Protein AF-A0A3C0XHA4-F1 (afdb_monomer_lite)

Structure (mmCIF, N/CA/C/O backbone):
data_AF-A0A3C0XHA4-F1
#
_entry.id   AF-A0A3C0XHA4-F1
#
loop_
_atom_site.group_PDB
_atom_site.id
_atom_site.type_symbol
_atom_site.label_atom_id
_atom_site.label_alt_id
_atom_site.label_comp_id
_atom_site.label_asym_id
_atom_site.label_entity_id
_atom_site.label_seq_id
_atom_site.pdbx_PDB_ins_code
_atom_site.Cartn_x
_atom_site.Cartn_y
_atom_site.Cartn_z
_atom_site.occupancy
_atom_site.B_iso_or_equiv
_atom_site.auth_seq_id
_atom_site.auth_comp_id
_atom_site.auth_asym_id
_atom_site.auth_atom_id
_atom_site.pdbx_PDB_model_num
ATOM 1 N N . MET A 1 1 ? -14.240 -17.707 8.438 1.00 48.94 1 MET A N 1
ATOM 2 C CA . MET A 1 1 ? -15.232 -16.691 8.019 1.00 48.94 1 MET A CA 1
ATOM 3 C C . MET A 1 1 ? -14.456 -15.596 7.306 1.00 48.94 1 MET A C 1
ATOM 5 O O . MET A 1 1 ? -13.576 -15.028 7.933 1.00 48.94 1 MET A O 1
ATOM 9 N N . TRP A 1 2 ? -14.657 -15.388 6.002 1.00 51.88 2 TRP A N 1
ATOM 10 C CA . TRP A 1 2 ? -13.964 -14.312 5.277 1.00 51.88 2 TRP A CA 1
ATOM 11 C C . TRP A 1 2 ? -14.519 -12.956 5.741 1.00 51.88 2 TRP A C 1
ATOM 13 O O . TRP A 1 2 ? -15.742 -12.851 5.899 1.00 51.88 2 TRP A O 1
ATOM 23 N N . PRO A 1 3 ? -13.679 -11.932 5.967 1.00 61.16 3 PRO A N 1
ATOM 24 C CA . PRO A 1 3 ? -14.170 -10.601 6.292 1.00 61.16 3 PRO A CA 1
ATOM 25 C C . PRO A 1 3 ? -15.053 -10.082 5.161 1.00 61.16 3 PRO A C 1
ATOM 27 O O . PRO A 1 3 ? -14.813 -10.359 3.982 1.00 61.16 3 PRO A O 1
ATOM 30 N N . LYS A 1 4 ? -16.131 -9.379 5.528 1.00 67.62 4 LYS A N 1
ATOM 31 C CA . LYS A 1 4 ? -17.318 -9.246 4.667 1.00 67.62 4 LYS A CA 1
ATOM 32 C C . LYS A 1 4 ? -17.044 -8.615 3.298 1.00 67.62 4 LYS A C 1
ATOM 34 O O . LYS A 1 4 ? -17.834 -8.890 2.399 1.00 67.62 4 LYS A O 1
ATOM 39 N N . ARG A 1 5 ? -15.958 -7.841 3.118 1.00 80.38 5 ARG A N 1
ATOM 40 C CA . ARG A 1 5 ? -15.353 -7.442 1.823 1.00 80.38 5 ARG A CA 1
ATOM 41 C C . ARG A 1 5 ? -13.876 -7.049 2.026 1.00 80.38 5 ARG A C 1
ATOM 43 O O . ARG A 1 5 ? -13.643 -6.146 2.831 1.00 80.38 5 ARG A O 1
ATOM 50 N N . PRO A 1 6 ? -12.894 -7.649 1.325 1.00 87.06 6 PRO A N 1
ATOM 51 C CA . PRO A 1 6 ? -11.510 -7.187 1.404 1.00 87.06 6 PRO A CA 1
ATOM 52 C C . PRO A 1 6 ? -11.352 -5.806 0.749 1.00 87.06 6 PRO A C 1
ATOM 54 O O . PRO A 1 6 ? -12.007 -5.501 -0.250 1.00 87.06 6 PRO A O 1
ATOM 57 N N . HIS A 1 7 ? -10.471 -4.975 1.300 1.00 91.31 7 HIS A N 1
ATOM 58 C CA . HIS A 1 7 ? -10.007 -3.745 0.665 1.00 91.31 7 HIS A CA 1
ATOM 59 C C . HIS A 1 7 ? -8.863 -4.095 -0.290 1.00 91.31 7 HIS A C 1
ATOM 61 O O . HIS A 1 7 ? -7.795 -4.525 0.144 1.00 91.31 7 HIS A O 1
ATOM 67 N N . LEU A 1 8 ? -9.099 -3.941 -1.591 1.00 94.94 8 LEU A N 1
ATOM 68 C CA . LEU A 1 8 ? -8.119 -4.273 -2.622 1.00 94.94 8 LEU A CA 1
ATOM 69 C C . LEU A 1 8 ? -7.344 -3.032 -3.053 1.00 94.94 8 LEU A C 1
ATOM 71 O O . LEU A 1 8 ? -7.940 -1.993 -3.335 1.00 94.94 8 LEU A O 1
ATOM 75 N N . ILE A 1 9 ? -6.026 -3.173 -3.149 1.00 95.56 9 ILE A N 1
ATOM 76 C CA . ILE A 1 9 ? -5.116 -2.159 -3.677 1.00 95.56 9 ILE A CA 1
ATOM 77 C C . ILE A 1 9 ? -4.360 -2.781 -4.845 1.00 95.56 9 ILE A C 1
ATOM 79 O O . ILE A 1 9 ? -3.795 -3.864 -4.716 1.00 95.56 9 ILE A O 1
ATOM 83 N N . PHE A 1 10 ? -4.327 -2.083 -5.976 1.00 95.94 10 PHE A N 1
ATOM 84 C CA . PHE A 1 10 ? -3.558 -2.490 -7.146 1.00 95.94 10 PHE A CA 1
ATOM 85 C C . PHE A 1 10 ? -2.439 -1.486 -7.390 1.00 95.94 10 PHE A C 1
ATOM 87 O O . PHE A 1 10 ? -2.679 -0.279 -7.402 1.00 95.94 10 PHE A O 1
ATOM 94 N N .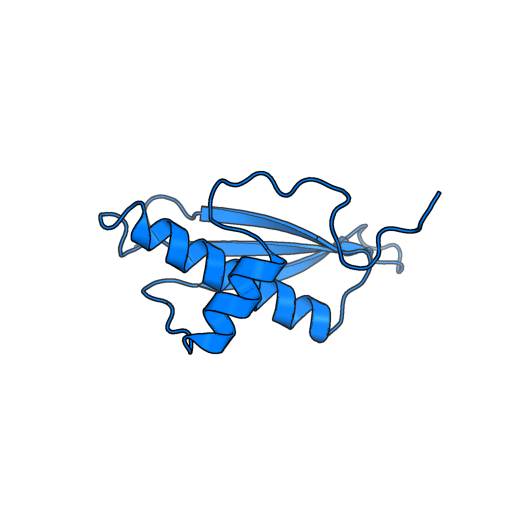 GLY A 1 11 ? -1.228 -1.993 -7.587 1.00 94.62 11 GLY A N 1
ATOM 95 C CA . GLY A 1 11 ? -0.066 -1.220 -8.002 1.00 94.62 11 GLY A CA 1
ATOM 96 C C . GLY A 1 11 ? 0.545 -1.808 -9.266 1.00 94.62 11 GLY A C 1
ATOM 97 O O . GLY A 1 11 ? 0.387 -2.995 -9.552 1.00 94.62 11 GLY A O 1
ATOM 98 N N . ALA A 1 12 ? 1.275 -0.982 -10.004 1.00 96.12 12 ALA A N 1
ATOM 99 C CA . ALA A 1 12 ? 2.128 -1.431 -11.092 1.00 96.12 12 ALA A CA 1
ATOM 100 C C . ALA A 1 12 ? 3.517 -0.815 -10.921 1.00 96.12 12 ALA A C 1
ATOM 102 O O . ALA A 1 12 ? 3.635 0.364 -10.588 1.00 96.12 12 ALA A O 1
ATOM 103 N N . ALA A 1 13 ? 4.557 -1.609 -11.150 1.00 95.25 13 ALA A N 1
ATOM 104 C CA . ALA A 1 13 ? 5.941 -1.153 -11.134 1.00 95.25 13 ALA A CA 1
ATOM 105 C C . ALA A 1 13 ? 6.671 -1.675 -12.378 1.00 95.25 13 ALA A C 1
ATOM 107 O O . ALA A 1 13 ? 6.389 -2.784 -12.826 1.00 95.25 13 ALA A O 1
ATOM 108 N N . PRO A 1 14 ? 7.634 -0.922 -12.939 1.00 93.94 14 PRO A N 1
ATOM 109 C CA . PRO A 1 14 ? 8.324 -1.318 -14.168 1.00 93.94 14 PRO A CA 1
ATOM 110 C C . PRO A 1 14 ? 9.223 -2.548 -13.987 1.00 93.94 14 PRO A C 1
ATOM 112 O O . PRO A 1 14 ? 9.597 -3.181 -14.967 1.00 93.94 14 PRO A O 1
ATOM 115 N N . ARG A 1 15 ? 9.586 -2.885 -12.744 1.00 92.56 15 ARG A N 1
ATOM 116 C CA . ARG A 1 15 ? 10.410 -4.046 -12.399 1.00 92.56 15 ARG A CA 1
ATOM 117 C C . ARG A 1 15 ? 10.094 -4.537 -10.994 1.00 92.56 15 ARG A C 1
ATOM 119 O O . ARG A 1 15 ? 9.692 -3.747 -10.141 1.00 92.56 15 ARG A O 1
ATOM 126 N N . PHE A 1 16 ? 10.359 -5.815 -10.752 1.00 94.12 16 PHE A N 1
ATOM 127 C CA . PHE A 1 16 ? 10.352 -6.388 -9.413 1.00 94.12 16 PHE A CA 1
ATOM 128 C C . PHE A 1 16 ? 11.769 -6.428 -8.834 1.00 94.12 16 PHE A C 1
ATOM 130 O O . PHE A 1 16 ? 12.717 -6.825 -9.511 1.00 94.12 16 PHE A O 1
ATOM 137 N N . ASN A 1 17 ? 11.911 -6.005 -7.583 1.00 95.12 17 ASN A N 1
ATOM 138 C CA . ASN A 1 17 ? 13.074 -6.252 -6.740 1.00 95.12 17 ASN A CA 1
ATOM 139 C C . ASN A 1 17 ? 12.653 -6.118 -5.269 1.00 95.12 17 ASN A C 1
ATOM 141 O O . ASN A 1 17 ? 11.510 -5.761 -4.975 1.00 95.12 17 ASN A O 1
ATOM 145 N N . GLU A 1 18 ? 13.591 -6.366 -4.362 1.00 96.38 18 GLU A N 1
ATOM 146 C CA . GLU A 1 18 ? 13.312 -6.351 -2.928 1.00 96.38 18 GLU A CA 1
ATOM 147 C C . GLU A 1 18 ? 12.873 -4.979 -2.409 1.00 96.38 18 GLU A C 1
ATOM 149 O O . GLU A 1 18 ? 11.881 -4.879 -1.698 1.00 96.38 18 GLU A O 1
ATOM 154 N N . VAL A 1 19 ? 13.518 -3.904 -2.865 1.00 95.81 19 VAL A N 1
ATOM 155 C CA . VAL A 1 19 ? 13.156 -2.529 -2.481 1.00 95.81 19 VAL A CA 1
ATOM 156 C C . VAL A 1 19 ? 11.718 -2.196 -2.896 1.00 95.81 19 VAL A C 1
ATOM 158 O O . VAL A 1 19 ? 10.966 -1.596 -2.136 1.00 95.81 19 VAL A O 1
ATOM 161 N N . VAL A 1 20 ? 11.305 -2.609 -4.098 1.00 95.50 20 VAL A N 1
ATOM 162 C CA . VAL A 1 20 ? 9.933 -2.429 -4.595 1.00 95.50 20 VAL A CA 1
ATOM 163 C C . VAL A 1 20 ? 8.945 -3.259 -3.774 1.00 95.50 20 VAL A C 1
ATOM 165 O O . VAL A 1 20 ? 7.860 -2.767 -3.462 1.00 95.50 20 VAL A O 1
ATOM 168 N N . ARG A 1 21 ? 9.309 -4.494 -3.405 1.00 96.19 21 ARG A N 1
ATOM 169 C CA . ARG A 1 21 ? 8.492 -5.359 -2.544 1.00 96.19 21 ARG A CA 1
ATOM 170 C C . ARG A 1 21 ? 8.270 -4.714 -1.174 1.00 96.19 21 ARG A C 1
ATOM 172 O O . ARG A 1 21 ? 7.125 -4.555 -0.765 1.00 96.19 21 ARG A O 1
ATOM 179 N N . GLU A 1 22 ? 9.339 -4.287 -0.511 1.00 95.75 22 GLU A N 1
ATOM 180 C CA . GLU A 1 22 ? 9.297 -3.669 0.820 1.00 95.75 22 GLU A CA 1
ATOM 181 C C . GLU A 1 22 ? 8.536 -2.338 0.827 1.00 95.75 22 GLU A C 1
ATOM 183 O O . GLU A 1 22 ? 7.718 -2.086 1.718 1.00 95.75 22 GLU A O 1
ATOM 188 N N . ALA A 1 23 ? 8.751 -1.497 -0.190 1.00 94.62 23 ALA A N 1
ATOM 189 C CA . ALA A 1 23 ? 8.021 -0.243 -0.347 1.00 94.62 23 ALA A CA 1
ATOM 190 C C . ALA A 1 23 ? 6.521 -0.495 -0.553 1.00 94.62 23 ALA A C 1
ATOM 192 O O . ALA A 1 23 ? 5.688 0.165 0.074 1.00 94.62 23 ALA A O 1
ATOM 193 N N . PHE A 1 24 ? 6.168 -1.477 -1.390 1.00 96.25 24 PHE A N 1
ATOM 194 C CA . PHE A 1 24 ? 4.779 -1.861 -1.609 1.00 96.25 24 PHE A CA 1
ATOM 195 C C . PHE A 1 24 ? 4.142 -2.420 -0.333 1.00 96.25 24 PHE A C 1
ATOM 197 O O . PHE A 1 24 ? 3.063 -1.980 0.049 1.00 96.25 24 PHE A O 1
ATOM 204 N N . GLU A 1 25 ? 4.810 -3.324 0.382 1.00 96.69 25 GLU A N 1
ATOM 205 C CA . GLU A 1 25 ? 4.314 -3.870 1.651 1.00 96.69 25 GLU A CA 1
ATOM 206 C C . GLU A 1 25 ? 4.097 -2.777 2.704 1.00 96.69 25 GLU A C 1
ATOM 208 O O . GLU A 1 25 ? 3.044 -2.734 3.346 1.00 96.69 25 GLU A O 1
ATOM 213 N N . SER A 1 26 ? 5.043 -1.845 2.832 1.00 95.75 26 SER A N 1
ATOM 214 C CA . SER A 1 26 ? 4.932 -0.698 3.741 1.00 95.75 26 SER A CA 1
ATOM 215 C C . SER A 1 26 ? 3.750 0.200 3.378 1.00 95.75 26 SER A C 1
ATOM 217 O O . SER A 1 26 ? 2.983 0.601 4.254 1.00 95.75 26 SER A O 1
ATOM 219 N N . PHE A 1 27 ? 3.536 0.450 2.084 1.00 95.62 27 PHE A N 1
ATOM 220 C CA . PHE A 1 27 ? 2.378 1.189 1.590 1.00 95.62 27 PHE A CA 1
ATOM 221 C C . PHE A 1 27 ? 1.054 0.484 1.919 1.00 95.62 27 PHE A C 1
ATOM 223 O O . PHE A 1 27 ? 0.116 1.121 2.403 1.00 95.62 27 PHE A O 1
ATOM 230 N N . ILE A 1 28 ? 0.971 -0.835 1.713 1.00 96.81 28 ILE A N 1
ATOM 231 C CA . ILE A 1 28 ? -0.226 -1.626 2.033 1.00 96.81 28 ILE A CA 1
ATOM 232 C C . ILE A 1 28 ? -0.548 -1.561 3.528 1.00 96.81 28 ILE A C 1
ATOM 234 O O . ILE A 1 28 ? -1.707 -1.339 3.892 1.00 96.81 28 ILE A O 1
ATOM 238 N N . ARG A 1 29 ? 0.464 -1.692 4.394 1.00 96.56 29 ARG A N 1
ATOM 239 C CA . ARG A 1 29 ? 0.295 -1.556 5.847 1.00 96.56 29 ARG A CA 1
ATOM 240 C C . ARG A 1 29 ? -0.159 -0.148 6.230 1.00 96.56 29 ARG A C 1
ATOM 242 O O . ARG A 1 29 ? -1.109 -0.019 7.001 1.00 96.56 29 ARG A O 1
ATOM 249 N N . LEU A 1 30 ? 0.452 0.897 5.662 1.00 95.75 30 LEU A N 1
ATOM 250 C CA . LEU A 1 30 ? 0.076 2.286 5.944 1.00 95.75 30 LEU A CA 1
ATOM 251 C C . LEU A 1 30 ? -1.392 2.538 5.574 1.00 95.75 30 LEU A C 1
ATOM 253 O O . LEU A 1 30 ? -2.170 3.031 6.390 1.00 95.75 30 LEU A O 1
ATOM 257 N N . ARG A 1 31 ? -1.801 2.152 4.360 1.00 94.69 31 ARG A N 1
ATOM 258 C CA . ARG A 1 31 ? -3.181 2.344 3.891 1.00 94.69 31 ARG A CA 1
ATOM 259 C C . ARG A 1 31 ? -4.190 1.533 4.685 1.00 94.69 31 ARG A C 1
ATOM 261 O O . ARG A 1 31 ? -5.299 2.015 4.907 1.00 94.69 31 ARG A O 1
ATOM 268 N N . HIS A 1 32 ? -3.820 0.335 5.130 1.00 94.88 32 HIS A N 1
ATOM 269 C CA . HIS A 1 32 ? -4.656 -0.442 6.037 1.00 94.88 32 HIS A CA 1
ATOM 270 C C . HIS A 1 32 ? -4.898 0.310 7.349 1.00 94.88 32 HIS A C 1
ATOM 272 O O . HIS A 1 32 ? -6.052 0.513 7.725 1.00 94.88 32 HIS A O 1
ATOM 278 N N . GLN A 1 33 ? -3.829 0.778 7.997 1.00 94.25 33 GLN A N 1
ATOM 279 C CA . GLN A 1 33 ? -3.923 1.472 9.279 1.00 94.25 33 GLN A CA 1
ATOM 280 C C 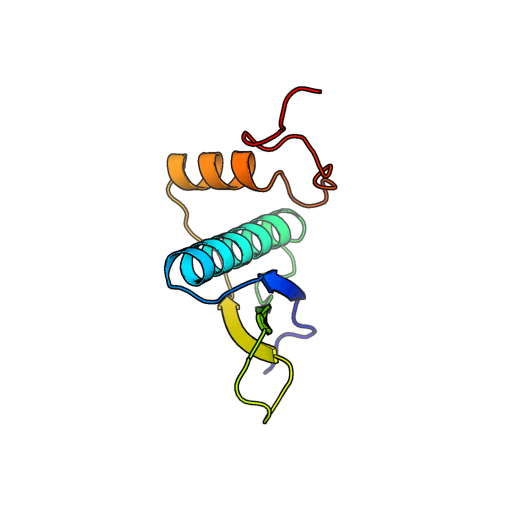. GLN A 1 33 ? -4.750 2.755 9.184 1.00 94.25 33 GLN A C 1
ATOM 282 O O . GLN A 1 33 ? -5.686 2.948 9.957 1.00 94.25 33 GLN A O 1
ATOM 287 N N . GLN A 1 34 ? -4.484 3.588 8.179 1.00 92.69 34 GLN A N 1
ATOM 288 C CA . GLN A 1 34 ? -5.242 4.822 7.975 1.00 92.69 34 GLN A CA 1
ATOM 289 C C . GLN A 1 34 ? -6.727 4.549 7.669 1.00 92.69 34 GLN A C 1
ATOM 291 O O . GLN A 1 34 ? -7.607 5.299 8.089 1.00 92.69 34 GLN A O 1
ATOM 296 N N . HIS A 1 35 ? -7.045 3.453 6.972 1.00 91.69 35 HIS A N 1
ATOM 297 C CA . HIS A 1 35 ? -8.436 3.058 6.744 1.00 91.69 35 HIS A CA 1
ATOM 298 C C . HIS A 1 35 ? -9.118 2.605 8.045 1.00 91.69 35 HIS A C 1
ATOM 300 O O . HIS A 1 35 ? -10.272 2.972 8.278 1.00 91.69 35 HIS A O 1
ATOM 306 N N . LEU A 1 36 ? -8.430 1.857 8.913 1.00 91.69 36 LEU A N 1
ATOM 307 C CA . LEU A 1 36 ? -8.969 1.488 10.227 1.00 91.69 36 LEU A CA 1
ATOM 308 C C . LEU A 1 36 ? -9.242 2.718 11.102 1.00 91.69 36 LEU A C 1
ATOM 310 O O . LEU A 1 36 ? -10.289 2.778 11.742 1.00 91.69 36 LEU A O 1
ATOM 314 N N . GLU A 1 37 ? -8.355 3.714 11.082 1.00 91.12 37 GLU A N 1
ATOM 315 C CA . GLU A 1 37 ? -8.518 4.976 11.820 1.00 91.12 37 GLU A CA 1
ATOM 316 C C . GLU A 1 37 ? -9.753 5.760 11.360 1.00 91.12 37 GLU A C 1
ATOM 318 O O . GLU A 1 37 ? -10.511 6.273 12.182 1.00 91.12 37 GLU A O 1
ATOM 323 N N . LEU A 1 38 ? -10.017 5.785 10.051 1.00 88.38 38 LEU A N 1
ATOM 324 C CA . LEU A 1 38 ? -11.212 6.420 9.488 1.00 88.38 38 LEU A CA 1
ATOM 325 C C . LEU A 1 38 ? -12.484 5.587 9.682 1.00 88.38 38 LEU A C 1
ATOM 327 O O . LEU A 1 38 ? -13.588 6.130 9.696 1.00 88.38 38 LEU A O 1
ATOM 331 N N . THR A 1 39 ? -12.358 4.262 9.802 1.00 86.94 39 THR A N 1
ATOM 332 C CA . THR A 1 39 ? -13.498 3.345 9.953 1.00 86.94 39 THR A CA 1
ATOM 333 C C . THR A 1 39 ? -13.292 2.336 11.094 1.00 86.94 39 THR A C 1
ATOM 335 O O . THR A 1 39 ? -13.208 1.130 10.841 1.00 86.94 39 THR A O 1
ATOM 338 N N . PRO A 1 40 ? -13.335 2.768 12.372 1.00 83.12 40 PRO A N 1
ATOM 339 C CA . PRO A 1 40 ? -13.054 1.888 13.517 1.00 83.12 40 PRO A CA 1
ATOM 340 C C . PRO A 1 40 ? -13.991 0.675 13.632 1.00 83.12 40 PRO A C 1
ATOM 342 O O . PRO A 1 40 ? -13.643 -0.349 14.212 1.00 83.12 40 PRO A O 1
ATOM 345 N N . LYS A 1 41 ? -15.192 0.753 13.038 1.00 83.62 41 LYS A N 1
ATOM 346 C CA . LYS A 1 41 ? -16.181 -0.341 13.011 1.00 83.62 41 LYS A CA 1
ATOM 347 C C . LYS A 1 41 ? -15.773 -1.529 12.124 1.00 83.62 41 LYS A C 1
ATOM 349 O O . LYS A 1 41 ? -16.494 -2.522 12.105 1.00 83.62 41 LYS A O 1
ATOM 354 N N . ARG A 1 42 ? -14.671 -1.431 11.371 1.00 81.56 42 ARG A N 1
ATOM 355 C CA . ARG A 1 42 ? -14.138 -2.484 10.487 1.00 81.56 42 ARG A CA 1
ATOM 356 C C . ARG A 1 42 ? -12.850 -3.098 11.038 1.00 81.56 42 ARG A C 1
ATOM 358 O O . ARG A 1 42 ? -11.887 -3.279 10.304 1.00 81.56 42 ARG A O 1
ATOM 365 N N . ALA A 1 43 ? -12.822 -3.415 12.330 1.00 78.56 43 ALA A N 1
ATOM 366 C CA . ALA A 1 43 ? -11.646 -4.010 12.971 1.00 78.56 43 ALA A CA 1
ATOM 367 C C . ALA A 1 43 ? -11.222 -5.365 12.358 1.00 78.56 43 ALA A C 1
ATOM 369 O O . ALA A 1 43 ? -10.067 -5.757 12.480 1.00 78.56 43 ALA A O 1
ATOM 370 N N . ASP A 1 44 ? -12.135 -6.062 11.673 1.00 85.94 44 ASP A N 1
ATOM 371 C CA . ASP A 1 44 ? -11.897 -7.314 10.950 1.00 85.94 44 ASP A CA 1
ATOM 372 C C . ASP A 1 44 ? -11.482 -7.112 9.480 1.00 85.94 44 ASP A C 1
ATOM 374 O O . ASP A 1 44 ? -11.476 -8.067 8.705 1.00 85.94 44 ASP A O 1
ATOM 378 N N . LEU A 1 45 ? -11.160 -5.885 9.056 1.00 91.12 45 LEU A N 1
ATOM 379 C CA . LEU A 1 45 ? -10.783 -5.602 7.674 1.00 91.12 45 LEU A CA 1
ATOM 380 C C . LEU A 1 45 ? -9.577 -6.450 7.236 1.00 91.12 45 LEU A C 1
ATOM 382 O O . LEU A 1 45 ? -8.570 -6.544 7.933 1.00 91.12 45 LEU A O 1
ATOM 386 N N . LEU A 1 46 ? -9.660 -6.997 6.024 1.00 94.12 46 LEU A N 1
ATOM 387 C CA . LEU A 1 46 ? -8.521 -7.535 5.285 1.00 94.12 46 LEU A CA 1
ATOM 388 C C . LEU A 1 46 ? -8.171 -6.564 4.167 1.00 94.12 46 LEU A C 1
ATOM 390 O O . LEU A 1 46 ? -9.024 -6.266 3.329 1.00 94.12 46 LEU A O 1
ATOM 394 N N . THR A 1 47 ? -6.922 -6.112 4.133 1.00 95.56 47 THR A N 1
ATOM 395 C CA . THR A 1 47 ? -6.365 -5.404 2.980 1.00 95.56 47 THR A CA 1
ATOM 396 C C . THR A 1 47 ? -5.487 -6.356 2.182 1.00 95.56 47 THR A C 1
ATOM 398 O O . THR A 1 47 ? -4.621 -7.017 2.750 1.00 95.56 47 THR A O 1
ATOM 401 N N . VAL A 1 48 ? -5.692 -6.405 0.866 1.00 97.00 48 VAL A N 1
ATOM 402 C CA . VAL A 1 48 ? -4.851 -7.162 -0.069 1.00 97.00 48 VAL A CA 1
ATOM 403 C C . VAL A 1 48 ? -4.314 -6.212 -1.133 1.00 97.00 48 VAL A C 1
ATOM 405 O O . VAL A 1 48 ? -5.078 -5.591 -1.869 1.00 97.00 48 VAL A O 1
ATOM 408 N N . GLY A 1 49 ? -2.995 -6.110 -1.203 1.00 97.69 49 GLY A N 1
ATOM 409 C CA . GLY A 1 49 ? -2.248 -5.451 -2.257 1.00 97.69 49 GLY A CA 1
ATOM 410 C C . GLY A 1 49 ? -1.813 -6.437 -3.333 1.00 97.69 49 GLY A C 1
ATOM 411 O O . GLY A 1 49 ? -1.231 -7.474 -3.022 1.00 97.69 49 GLY A O 1
ATOM 412 N N . ILE A 1 50 ? -2.051 -6.086 -4.593 1.00 97.94 50 ILE A N 1
ATOM 413 C CA . ILE A 1 50 ? -1.556 -6.795 -5.774 1.00 97.94 50 ILE A CA 1
ATOM 414 C C . ILE A 1 50 ? -0.630 -5.850 -6.539 1.00 97.94 50 ILE A C 1
ATOM 416 O O . ILE A 1 50 ? -1.068 -4.804 -7.018 1.00 97.94 50 ILE A O 1
ATOM 420 N N . LEU A 1 51 ? 0.640 -6.224 -6.662 1.00 97.94 51 LEU A N 1
ATOM 421 C CA . LEU A 1 51 ? 1.627 -5.520 -7.469 1.00 97.94 51 LEU A CA 1
ATOM 422 C C . LEU A 1 51 ? 1.828 -6.255 -8.792 1.00 97.94 51 LEU A C 1
ATOM 424 O O . LEU A 1 51 ? 2.182 -7.433 -8.804 1.00 97.94 51 LEU A O 1
ATOM 428 N N . LEU A 1 52 ? 1.623 -5.541 -9.894 1.00 97.25 52 LEU A N 1
ATOM 429 C CA . LEU A 1 52 ? 1.889 -6.010 -11.247 1.00 97.25 52 LEU A CA 1
ATOM 430 C C . LEU A 1 52 ? 3.278 -5.548 -11.689 1.00 97.25 52 LEU A C 1
ATOM 432 O O . LEU A 1 52 ? 3.582 -4.355 -11.644 1.00 97.25 52 LEU A O 1
ATOM 436 N N . THR A 1 53 ? 4.105 -6.474 -12.161 1.00 96.19 53 THR A N 1
ATOM 437 C CA . THR A 1 53 ? 5.409 -6.156 -12.763 1.00 96.19 53 THR A CA 1
ATOM 438 C C . THR A 1 53 ? 5.545 -6.831 -14.121 1.00 96.19 53 THR A C 1
ATOM 440 O O . THR A 1 53 ? 5.139 -7.989 -14.234 1.00 96.19 53 THR A O 1
ATOM 443 N N . PRO A 1 54 ? 6.072 -6.159 -15.162 1.00 95.25 54 PRO A N 1
ATOM 444 C CA . PRO A 1 54 ? 6.222 -6.763 -16.477 1.00 95.25 54 PRO A CA 1
ATOM 445 C C . PRO A 1 54 ? 7.048 -8.042 -16.409 1.00 95.25 54 PRO A C 1
ATOM 447 O O . PRO A 1 54 ? 8.029 -8.127 -15.668 1.00 95.25 54 PRO A O 1
ATOM 450 N N . ARG A 1 55 ? 6.665 -9.021 -17.223 1.00 92.25 55 ARG A N 1
ATOM 451 C CA . ARG A 1 55 ? 7.438 -10.241 -17.448 1.00 92.25 55 ARG A CA 1
ATOM 452 C C . ARG A 1 55 ? 7.878 -10.271 -18.910 1.00 92.25 55 ARG A C 1
ATOM 454 O O . ARG A 1 55 ? 7.115 -9.907 -19.801 1.00 92.25 55 ARG A O 1
ATOM 461 N N . HIS A 1 56 ? 9.118 -10.685 -19.158 1.00 86.81 56 HIS A N 1
ATOM 462 C CA . HIS A 1 56 ? 9.748 -10.588 -20.484 1.00 86.81 56 HIS A CA 1
ATOM 463 C C . HIS A 1 56 ? 9.961 -11.940 -21.180 1.00 86.81 56 HIS A C 1
ATOM 465 O O . HIS A 1 56 ? 10.554 -11.988 -22.251 1.00 86.81 56 HIS A O 1
ATOM 471 N N . ASP A 1 57 ? 9.482 -13.040 -20.600 1.00 87.06 57 ASP A N 1
ATOM 472 C CA . ASP A 1 57 ? 9.743 -14.398 -21.098 1.00 87.06 57 ASP A CA 1
ATOM 473 C C . ASP A 1 57 ? 8.659 -14.957 -22.039 1.00 87.06 57 ASP A C 1
ATOM 475 O O . ASP A 1 57 ? 8.743 -16.103 -22.471 1.00 87.06 57 ASP A O 1
ATOM 479 N N . GLY A 1 58 ? 7.632 -14.160 -22.352 1.00 78.25 58 GLY A N 1
ATOM 480 C CA . GLY A 1 58 ? 6.606 -14.493 -23.342 1.00 78.25 58 GLY A CA 1
ATOM 481 C C . GLY A 1 58 ? 5.464 -15.397 -22.862 1.00 78.25 58 GLY A C 1
ATOM 482 O O . GLY A 1 58 ? 4.526 -15.604 -23.627 1.00 78.25 58 GLY A O 1
ATOM 483 N N . PHE A 1 59 ? 5.472 -15.899 -21.620 1.00 88.25 59 PHE A N 1
ATOM 484 C CA . PHE A 1 59 ? 4.391 -16.769 -21.122 1.00 88.25 59 PHE A CA 1
ATOM 485 C C . PHE A 1 59 ? 3.177 -15.996 -20.591 1.00 88.25 59 PHE A C 1
ATOM 487 O O . PHE A 1 59 ? 2.038 -16.440 -20.734 1.00 88.25 59 PHE A O 1
ATOM 494 N N . ARG A 1 60 ? 3.410 -14.844 -19.955 1.00 88.81 60 ARG A N 1
ATOM 495 C CA . ARG A 1 60 ? 2.372 -13.919 -19.474 1.00 88.81 60 ARG A CA 1
ATOM 496 C C . ARG A 1 60 ? 2.905 -12.485 -19.473 1.00 88.81 60 ARG A C 1
ATOM 498 O O . ARG A 1 60 ? 4.104 -12.313 -19.287 1.00 88.81 60 ARG A O 1
ATOM 505 N N . PRO A 1 61 ? 2.047 -11.464 -19.638 1.00 89.62 61 PRO A N 1
ATOM 506 C CA . PRO A 1 61 ? 2.497 -10.071 -19.683 1.00 89.62 61 PRO A CA 1
ATOM 507 C C . PRO A 1 61 ? 2.954 -9.525 -18.321 1.00 89.62 61 PRO A C 1
ATOM 509 O O . PRO A 1 61 ? 3.790 -8.625 -18.275 1.00 89.62 61 PRO A O 1
ATOM 512 N N . TRP A 1 62 ? 2.429 -10.069 -17.217 1.00 93.94 62 TRP A N 1
ATOM 513 C CA . TRP A 1 62 ? 2.682 -9.575 -15.863 1.00 93.94 62 TRP A CA 1
ATOM 514 C C . TRP A 1 62 ? 2.974 -10.717 -14.893 1.00 93.94 62 TRP A C 1
ATOM 516 O O . TRP A 1 62 ? 2.308 -11.753 -14.917 1.00 93.94 62 TRP A O 1
ATOM 526 N N . ASP A 1 63 ? 3.933 -10.494 -14.005 1.00 94.06 63 ASP A N 1
ATOM 527 C CA . ASP A 1 63 ? 4.029 -11.183 -12.726 1.00 94.06 63 ASP A CA 1
ATOM 528 C C . ASP A 1 63 ? 3.208 -10.444 -11.666 1.00 94.06 63 ASP A C 1
ATOM 530 O O . ASP A 1 63 ? 3.002 -9.231 -11.742 1.00 94.06 63 ASP A O 1
ATOM 534 N N . THR A 1 64 ? 2.716 -11.206 -10.691 1.00 94.69 64 THR A N 1
ATOM 535 C CA . THR A 1 64 ? 1.895 -10.705 -9.588 1.00 94.69 64 THR A CA 1
ATOM 536 C C . THR A 1 64 ? 2.586 -10.988 -8.265 1.00 94.69 64 THR A C 1
ATOM 538 O O . THR A 1 64 ? 2.797 -12.156 -7.926 1.00 94.69 64 THR A O 1
ATOM 541 N N . THR A 1 65 ? 2.847 -9.942 -7.490 1.00 95.56 65 THR A N 1
ATOM 542 C CA . THR A 1 65 ? 3.273 -10.060 -6.092 1.00 95.56 65 THR A CA 1
ATOM 543 C C . THR A 1 65 ? 2.124 -9.643 -5.183 1.00 95.56 65 THR A C 1
ATOM 545 O O . THR A 1 65 ? 1.464 -8.633 -5.426 1.00 95.56 65 THR A O 1
ATOM 548 N N . LEU A 1 66 ? 1.861 -10.436 -4.146 1.00 96.94 66 LEU A N 1
ATOM 549 C CA . LEU A 1 66 ? 0.774 -10.220 -3.194 1.00 96.94 66 LEU A CA 1
ATOM 550 C C . LEU A 1 66 ? 1.330 -9.792 -1.836 1.00 96.94 66 LEU A C 1
ATOM 552 O O . LEU A 1 66 ? 2.256 -10.415 -1.327 1.00 96.94 66 LEU A O 1
ATOM 556 N N . ALA A 1 67 ? 0.698 -8.790 -1.233 1.00 96.81 67 ALA A N 1
ATOM 557 C CA . ALA A 1 67 ? 0.876 -8.417 0.165 1.00 96.81 67 ALA A CA 1
ATOM 558 C C . ALA A 1 67 ? -0.502 -8.365 0.827 1.00 96.81 67 ALA A C 1
ATOM 560 O O . ALA A 1 67 ? -1.436 -7.802 0.263 1.00 96.81 67 ALA A O 1
ATOM 561 N N . ALA A 1 68 ? -0.664 -8.947 2.010 1.00 96.06 68 ALA A N 1
ATOM 562 C CA . ALA A 1 68 ? -1.944 -8.947 2.709 1.00 96.06 68 ALA A CA 1
ATOM 563 C C . ALA A 1 68 ? -1.744 -8.636 4.188 1.00 96.06 68 ALA A C 1
ATOM 565 O O . ALA A 1 68 ? -0.778 -9.094 4.793 1.00 96.06 68 ALA A O 1
ATOM 566 N N . THR A 1 69 ? -2.659 -7.860 4.762 1.00 95.81 69 THR A N 1
ATOM 567 C CA . THR A 1 69 ? -2.616 -7.517 6.183 1.00 95.81 69 THR A CA 1
ATOM 568 C C . THR A 1 69 ? -4.013 -7.344 6.778 1.00 95.81 69 THR A C 1
ATOM 570 O O . THR A 1 69 ? -4.983 -7.044 6.074 1.00 95.81 69 THR A O 1
ATOM 573 N N . THR A 1 70 ? -4.100 -7.557 8.086 1.00 94.69 70 THR A N 1
ATOM 574 C CA . THR A 1 70 ? -5.306 -7.464 8.914 1.00 94.69 70 THR A CA 1
ATOM 575 C C . THR A 1 70 ? -4.938 -6.897 10.279 1.00 94.69 70 THR A C 1
ATOM 577 O O . THR A 1 70 ? -3.821 -7.120 10.747 1.00 94.69 70 THR A O 1
ATOM 580 N N . GLY A 1 71 ? -5.902 -6.286 10.966 1.00 92.25 71 GLY A N 1
ATOM 581 C CA . GLY A 1 71 ? -5.717 -5.793 12.330 1.00 92.25 71 GLY A CA 1
ATOM 582 C C . GLY A 1 71 ? -4.853 -4.531 12.411 1.00 92.25 71 GLY A C 1
ATOM 583 O O . GLY A 1 71 ? -4.415 -3.978 11.406 1.00 92.25 71 GLY A O 1
ATOM 584 N N . GLN A 1 72 ? -4.619 -4.050 13.630 1.00 93.12 72 GLN A N 1
ATOM 585 C CA . GLN A 1 72 ? -3.829 -2.835 13.841 1.00 93.12 72 GLN A CA 1
ATOM 586 C C . GLN A 1 72 ? -2.392 -3.038 13.355 1.00 93.12 72 GLN A C 1
ATOM 588 O O . GLN A 1 72 ? -1.778 -4.070 13.622 1.00 93.12 72 GLN A O 1
ATOM 593 N N . GLN A 1 73 ? -1.869 -2.055 12.629 1.00 93.12 73 GLN A N 1
ATOM 594 C CA . GLN A 1 73 ? -0.481 -2.044 12.192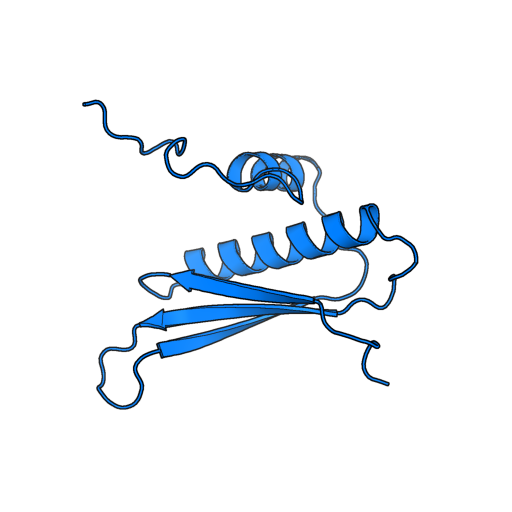 1.00 93.12 73 GLN A CA 1
ATOM 595 C C . GLN A 1 73 ? 0.303 -1.125 13.113 1.00 93.12 73 GLN A C 1
ATOM 597 O O . GLN A 1 73 ? 0.071 0.083 13.150 1.00 93.12 73 GLN A O 1
ATOM 602 N N . GLU A 1 74 ? 1.255 -1.703 13.830 1.00 90.19 74 GLU A N 1
ATOM 603 C CA . GLU A 1 74 ? 2.190 -0.930 14.631 1.00 90.19 74 GLU A CA 1
ATOM 604 C C . GLU A 1 74 ? 3.291 -0.365 13.731 1.00 90.19 74 GLU A C 1
ATOM 606 O O . GLU A 1 74 ? 3.859 -1.062 12.880 1.00 90.19 74 GLU A O 1
ATOM 611 N N . PHE A 1 75 ? 3.562 0.921 13.919 1.00 91.62 75 PHE A N 1
ATOM 612 C CA . PHE A 1 75 ? 4.651 1.640 13.282 1.00 91.62 75 PHE A CA 1
ATOM 613 C C . PHE A 1 75 ? 5.404 2.401 14.356 1.00 91.62 75 PHE A C 1
ATOM 615 O O . PHE A 1 75 ? 4.784 3.049 15.201 1.00 91.62 75 PHE A O 1
ATOM 622 N N . GLU A 1 76 ? 6.728 2.397 14.257 1.00 93.31 76 GLU A N 1
ATOM 623 C CA . GLU A 1 76 ? 7.516 3.406 14.951 1.00 93.31 76 GLU A CA 1
ATOM 624 C C . GLU A 1 76 ? 7.110 4.804 14.443 1.00 93.31 76 GLU A C 1
ATOM 626 O O . GLU A 1 76 ? 6.903 4.964 13.230 1.00 93.31 76 GLU A O 1
ATOM 631 N N . PRO A 1 77 ? 6.982 5.819 15.321 1.00 89.06 77 PRO A N 1
ATOM 632 C CA . PRO A 1 77 ? 6.495 7.147 14.937 1.00 89.06 77 PRO A CA 1
ATOM 633 C C . PRO A 1 77 ? 7.264 7.779 13.768 1.00 89.06 77 PRO A C 1
ATOM 635 O O . PRO A 1 77 ? 6.655 8.350 12.857 1.00 89.06 77 PRO A O 1
ATOM 638 N N . ASP A 1 78 ? 8.587 7.614 13.752 1.00 93.25 78 ASP A N 1
ATOM 639 C CA . ASP A 1 78 ? 9.463 8.152 12.706 1.00 93.25 78 ASP A CA 1
ATOM 640 C C . ASP A 1 78 ? 9.214 7.464 11.357 1.00 93.25 78 ASP A C 1
ATOM 642 O O . ASP A 1 78 ? 9.117 8.120 10.319 1.00 93.25 78 ASP A O 1
ATOM 646 N N . LEU A 1 79 ? 9.025 6.139 11.371 1.00 92.06 79 LEU A N 1
ATOM 647 C CA . LEU A 1 79 ? 8.716 5.367 10.168 1.00 92.06 79 LEU A CA 1
ATOM 648 C C . LEU A 1 79 ? 7.345 5.748 9.606 1.00 92.06 79 LEU A C 1
ATOM 650 O O . LEU A 1 79 ? 7.202 5.915 8.395 1.00 92.06 79 LEU A O 1
ATOM 654 N N . ARG A 1 80 ? 6.333 5.900 10.470 1.00 93.06 80 ARG A N 1
ATOM 655 C CA . ARG A 1 80 ? 5.003 6.338 10.033 1.00 93.06 80 ARG A CA 1
ATOM 656 C C . ARG A 1 80 ? 5.075 7.700 9.353 1.00 93.06 80 ARG A C 1
ATOM 658 O O . ARG A 1 80 ? 4.547 7.845 8.254 1.00 93.06 80 ARG A O 1
ATOM 665 N N . SER A 1 81 ? 5.749 8.657 9.986 1.00 91.62 81 SER A N 1
ATOM 666 C CA . SER A 1 81 ? 5.886 10.019 9.465 1.00 91.62 81 SER A CA 1
ATOM 667 C C . SER A 1 81 ? 6.574 10.027 8.098 1.00 91.62 81 SER A C 1
ATOM 669 O O . SER A 1 81 ? 6.049 10.618 7.159 1.00 91.62 81 SER A O 1
ATOM 671 N N . ALA A 1 82 ? 7.675 9.283 7.943 1.00 91.88 82 ALA A N 1
ATOM 672 C CA . ALA A 1 82 ? 8.382 9.167 6.667 1.00 91.88 82 ALA A CA 1
ATOM 673 C C . ALA A 1 82 ? 7.518 8.533 5.557 1.00 91.88 82 ALA A C 1
ATOM 675 O O . ALA A 1 82 ? 7.548 8.967 4.405 1.00 91.88 82 ALA A O 1
ATOM 676 N N . LEU A 1 83 ? 6.715 7.514 5.885 1.00 92.81 83 LEU A N 1
ATOM 677 C CA . LEU A 1 83 ? 5.806 6.891 4.919 1.00 92.81 83 LEU A CA 1
ATOM 678 C C . LEU A 1 83 ? 4.647 7.822 4.528 1.00 92.81 83 LEU A C 1
ATOM 680 O O . LEU A 1 83 ? 4.230 7.819 3.369 1.00 92.81 83 LEU A O 1
ATOM 684 N N . GLU A 1 84 ? 4.119 8.611 5.465 1.00 92.75 84 GLU A N 1
ATOM 685 C CA . GLU A 1 84 ? 3.071 9.602 5.196 1.00 92.75 84 GLU A CA 1
ATOM 686 C C . GLU A 1 84 ? 3.593 10.801 4.399 1.00 92.75 84 GLU A C 1
ATOM 688 O O . GLU A 1 84 ? 2.863 11.319 3.559 1.00 92.75 84 GLU A O 1
ATOM 693 N N . GLU A 1 85 ? 4.849 11.201 4.585 1.00 91.12 85 GLU A N 1
ATOM 694 C CA . GLU A 1 85 ? 5.507 12.196 3.734 1.00 91.12 85 GLU A CA 1
ATOM 695 C C . GLU A 1 85 ? 5.668 11.677 2.299 1.00 91.12 85 GLU A C 1
ATOM 697 O O . GLU A 1 85 ? 5.304 12.359 1.341 1.00 91.12 85 GLU A O 1
ATOM 702 N N . LEU A 1 86 ? 6.136 10.434 2.144 1.00 89.50 86 LEU A N 1
ATOM 703 C CA . LEU A 1 86 ? 6.370 9.824 0.834 1.00 89.50 86 LEU A CA 1
ATOM 704 C C . LEU A 1 86 ? 5.074 9.570 0.047 1.00 89.50 86 LEU A C 1
ATOM 706 O O . LEU A 1 86 ? 5.031 9.764 -1.168 1.00 89.50 86 LEU A O 1
ATOM 710 N N . TRP A 1 87 ? 4.020 9.101 0.718 1.00 89.44 87 TRP A N 1
ATOM 711 C CA . TRP A 1 87 ? 2.796 8.625 0.059 1.00 89.44 87 TRP A CA 1
ATOM 712 C C . TRP A 1 87 ? 1.567 9.502 0.311 1.00 89.44 87 TRP A C 1
ATOM 714 O O . TRP A 1 87 ? 0.511 9.265 -0.281 1.00 89.44 87 TRP A O 1
ATOM 724 N N . GLY A 1 88 ? 1.665 10.497 1.186 1.00 86.12 88 GLY A N 1
ATOM 725 C CA . GLY A 1 88 ? 0.562 11.359 1.5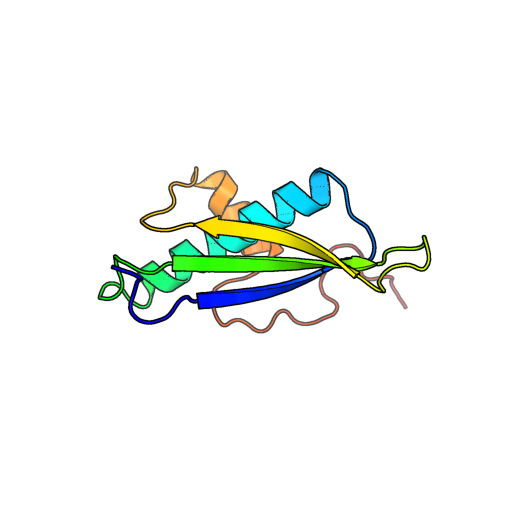90 1.00 86.12 88 GLY A CA 1
ATOM 726 C C . GLY A 1 88 ? -0.459 10.693 2.530 1.00 86.12 88 GLY A C 1
ATOM 727 O O . GLY A 1 88 ? -0.458 9.467 2.723 1.00 86.12 88 GLY A O 1
ATOM 728 N N . PRO A 1 89 ? -1.395 11.487 3.084 1.00 78.62 89 PRO A N 1
ATOM 729 C CA . PRO A 1 89 ? -2.495 10.979 3.895 1.00 78.62 89 PRO A CA 1
ATOM 730 C C . PRO A 1 89 ? -3.505 10.165 3.072 1.00 78.62 89 PRO A C 1
ATOM 732 O O . PRO A 1 89 ? -3.579 10.248 1.842 1.00 78.62 89 PRO A O 1
ATOM 735 N N . PHE A 1 90 ? -4.328 9.374 3.761 1.00 77.06 90 PHE A N 1
ATOM 736 C CA . PHE A 1 90 ? -5.398 8.612 3.121 1.00 77.06 90 PHE A CA 1
ATOM 737 C C . PHE A 1 90 ? -6.417 9.534 2.438 1.00 77.06 90 PHE A C 1
ATOM 739 O O . PHE A 1 90 ? -6.899 10.496 3.030 1.00 77.06 90 PHE A O 1
ATOM 746 N N . GLY A 1 91 ? -6.776 9.223 1.190 1.00 68.94 91 GLY A N 1
ATOM 747 C CA . GLY A 1 91 ? -7.741 10.005 0.409 1.00 68.94 91 GLY A CA 1
ATOM 748 C C . GLY A 1 91 ? -7.166 11.261 -0.254 1.00 68.94 91 GLY A C 1
ATOM 749 O O . GLY A 1 91 ? -7.855 11.879 -1.066 1.00 68.94 91 GLY A O 1
ATOM 750 N N . THR A 1 92 ? -5.907 11.617 0.010 1.00 66.75 92 THR A N 1
ATOM 751 C CA . THR A 1 92 ? -5.224 12.676 -0.735 1.00 66.75 92 THR A CA 1
ATOM 752 C C . THR A 1 92 ? -4.811 12.140 -2.102 1.00 66.75 92 THR A C 1
ATOM 754 O O . THR A 1 92 ? -4.129 11.121 -2.218 1.00 66.75 92 THR A O 1
ATOM 757 N N . ARG A 1 93 ? -5.236 12.820 -3.169 1.00 55.72 93 ARG A N 1
ATOM 758 C CA . ARG A 1 93 ? -4.749 12.534 -4.520 1.00 55.72 93 ARG 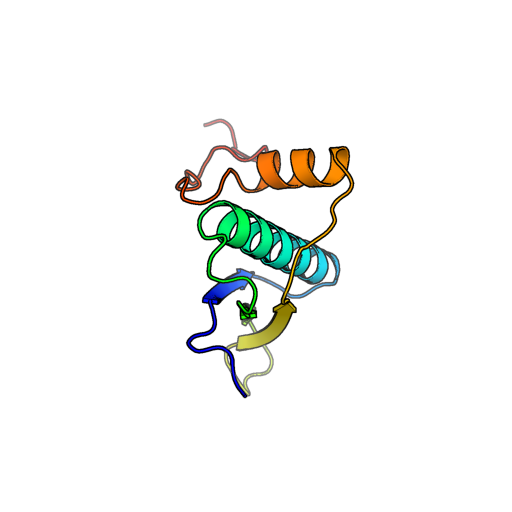A CA 1
ATOM 759 C C . ARG A 1 93 ? -3.261 12.877 -4.549 1.00 55.72 93 ARG A C 1
ATOM 761 O O . ARG A 1 93 ? -2.922 14.050 -4.422 1.00 55.72 93 ARG A O 1
ATOM 768 N N . ILE A 1 94 ? -2.392 11.879 -4.715 1.00 56.72 94 ILE A N 1
ATOM 769 C CA . ILE A 1 94 ? -0.976 12.136 -4.999 1.00 56.72 94 ILE A CA 1
ATOM 770 C C . ILE A 1 94 ? -0.942 12.914 -6.317 1.00 56.72 94 ILE A C 1
ATOM 772 O O . ILE A 1 94 ? -1.398 12.407 -7.346 1.00 56.72 94 ILE A O 1
ATOM 776 N N . GLN A 1 95 ? -0.503 14.173 -6.271 1.00 50.19 95 GLN A N 1
ATOM 777 C CA . GLN A 1 95 ? -0.302 14.960 -7.482 1.00 50.19 95 GLN A CA 1
ATOM 778 C C . GLN A 1 95 ? 0.894 14.353 -8.227 1.00 50.19 95 GLN A C 1
ATOM 780 O O . GLN A 1 95 ? 1.971 14.243 -7.638 1.00 50.19 95 GLN A O 1
ATOM 785 N N . PRO A 1 96 ? 0.736 13.916 -9.487 1.00 42.31 96 PRO A N 1
ATOM 786 C CA . PRO A 1 96 ? 1.888 13.515 -10.275 1.00 42.31 96 PRO A CA 1
ATOM 787 C C . PRO A 1 96 ? 2.752 14.761 -10.512 1.00 42.31 96 PRO A C 1
ATOM 789 O O . PRO A 1 96 ? 2.272 15.711 -11.121 1.00 42.31 96 PRO A O 1
ATOM 792 N N . GLY A 1 97 ? 3.992 14.765 -10.005 1.00 50.81 97 GLY A N 1
ATOM 793 C CA . GLY A 1 97 ? 4.980 15.812 -10.312 1.00 50.81 97 GLY A CA 1
ATOM 794 C C . GLY A 1 97 ? 5.567 16.611 -9.143 1.00 50.81 97 GLY A C 1
ATOM 795 O O . GLY A 1 97 ? 6.179 17.636 -9.397 1.00 50.81 97 GLY A O 1
ATOM 796 N N . VAL A 1 98 ? 5.414 16.184 -7.883 1.00 46.78 98 VAL A N 1
ATOM 797 C CA . VAL A 1 98 ? 6.136 16.804 -6.743 1.00 46.78 98 VAL A CA 1
ATOM 798 C C . VAL A 1 98 ? 6.944 15.755 -5.975 1.00 46.78 98 VAL A C 1
ATOM 800 O O . VAL A 1 98 ? 6.939 15.693 -4.750 1.00 46.78 98 VAL A O 1
ATOM 803 N N . GLY A 1 99 ? 7.598 14.859 -6.714 1.00 49.69 99 GLY A N 1
ATOM 804 C CA . GLY A 1 99 ? 8.630 13.996 -6.145 1.00 49.69 99 GLY A CA 1
ATOM 805 C C . GLY A 1 99 ? 9.975 14.731 -6.118 1.00 49.69 99 GLY A C 1
ATOM 806 O O . GLY A 1 99 ? 10.169 15.660 -6.906 1.00 49.69 99 GLY A O 1
ATOM 807 N N . PRO A 1 100 ? 10.947 14.292 -5.298 1.00 48.62 100 PRO A N 1
ATOM 808 C CA . PRO A 1 100 ? 12.299 14.869 -5.263 1.00 48.62 100 PRO A CA 1
ATOM 809 C C . PRO A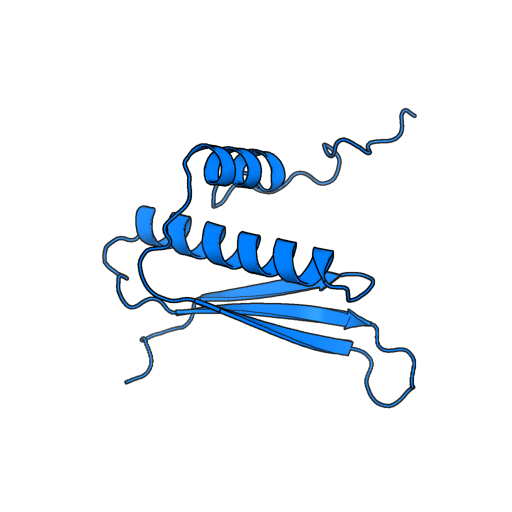 1 100 ? 13.079 14.725 -6.589 1.00 48.62 100 PRO A C 1
ATOM 811 O O . PRO A 1 100 ? 14.188 15.231 -6.704 1.00 48.62 100 PRO A O 1
ATOM 814 N N . TYR A 1 101 ? 12.495 14.054 -7.586 1.00 51.53 101 TYR A N 1
ATOM 815 C CA . TYR A 1 101 ? 12.975 13.916 -8.963 1.00 51.53 101 TYR A CA 1
ATOM 816 C C . TYR A 1 101 ? 12.026 14.616 -9.945 1.00 51.53 101 TYR A C 1
ATOM 818 O O . TYR A 1 101 ? 11.501 13.999 -10.869 1.00 51.53 101 TYR A O 1
ATOM 826 N N . SER A 1 102 ? 11.739 15.890 -9.698 1.00 50.12 102 SER A N 1
ATOM 827 C CA . SER A 1 102 ? 11.110 16.745 -10.705 1.00 50.12 102 SER A CA 1
ATOM 828 C C . SER A 1 102 ? 12.253 17.448 -11.433 1.00 50.12 102 SER A C 1
ATOM 830 O O . SER A 1 102 ? 12.963 18.237 -10.808 1.00 50.12 102 SER A O 1
ATOM 832 N N . ASP A 1 103 ? 12.499 17.088 -12.695 1.00 42.22 103 ASP A N 1
ATOM 833 C CA . ASP A 1 103 ? 13.511 17.766 -13.510 1.00 42.22 103 ASP A CA 1
ATOM 834 C C . ASP A 1 103 ? 13.118 19.245 -13.677 1.00 42.22 103 ASP A C 1
ATOM 836 O O . ASP A 1 103 ? 11.939 19.533 -13.902 1.00 42.22 103 ASP A O 1
ATOM 840 N N . PRO A 1 104 ? 14.063 20.192 -13.538 1.00 47.25 104 PRO A N 1
ATOM 841 C CA . PRO A 1 104 ? 13.807 21.580 -13.882 1.00 47.25 104 PRO A CA 1
ATOM 842 C C . PRO A 1 104 ? 13.695 21.718 -15.407 1.00 47.25 104 PRO A C 1
ATOM 844 O O . PRO A 1 104 ? 14.561 21.222 -16.131 1.00 47.25 104 PRO A O 1
ATOM 847 N N . ASP A 1 105 ? 12.623 22.380 -15.853 1.00 58.44 105 ASP A N 1
ATOM 848 C CA . ASP A 1 105 ? 12.406 22.808 -17.246 1.00 58.44 105 ASP A CA 1
ATOM 849 C C . ASP A 1 105 ? 13.574 23.649 -17.802 1.00 58.44 105 ASP A C 1
ATOM 851 O O . ASP A 1 105 ? 14.141 24.477 -17.044 1.00 58.44 105 ASP A O 1
#

pLDDT: mean 85.15, std 15.89, range [42.22, 97.94]

Foldseek 3Di:
DQQPDEAEAEEEDQADDDVVVVLQLLLQLLQQQLVCVVPVVRQFYKYKYWYWYADDPPPDGTDIDIHMDHGHDDDDPVSSVVNCVVPNHPPDDPDPAPDPPRDDD

Secondary structure (DSSP, 8-state):
---SS-EEEEEE-SS--HHHHHHHHHHHHHHHHHHHHH-GGGTT-EEEEEEEEE--SSS-SEEEEEEEEESPPP--HHHHHHHHHHH-STT----TT-SS-----

Sequence (105 aa):
MWPKRPHLIFGAAPRFNEVVREAFESFIRLRHQQHLELTPKRADLLTVGILLTPRHDGFRPWDTTLAATTGQQEFEPDLRSALEELWGPFGTRIQPGVGPYSDPD

Radius of gyration: 15.58 Å; chains: 1; bounding box: 31×40×38 Å